Protein AF-A0A7S2AEM3-F1 (afdb_monomer)

InterPro domains:
  IPR011641 Tyrosine-protein kinase ephrin type A/B receptor-like [PF07699] (2-37)

Foldseek 3Di:
DKAAWQWAAQDPPDPDTDGAPPQWTAPGIRHHDNLRTKHAWQWHWPVPDPDSCCRPVPTHTDGQEPQWGDNMSPDAIKGDQQWAFADDDDDRHPGIDGDVVSNVGRITHHHD

Nearest PDB structures (foldseek):
  7n4y-assembly1_B  TM=7.695E-01  e=2.156E+00  Bos indicus x Bos taurus
  8gye-assembly1_A  TM=3.204E-01  e=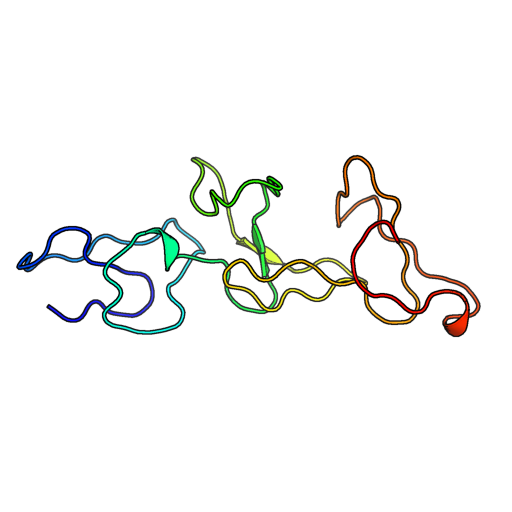6.723E-02  Homo sapiens
  6a3v-assembly4_H  TM=4.058E-01  e=2.219E-01  Homo sapiens
  7fh1-assembly1_B  TM=4.033E-01  e=2.486E-01  Homo sapiens
  6cpr-assembly1_D  TM=3.222E-01  e=1.257E-01  Homo sapiens

Structure (mmCIF, N/CA/C/O backbone):
data_AF-A0A7S2AEM3-F1
#
_entry.id   AF-A0A7S2AEM3-F1
#
loop_
_atom_site.group_PDB
_atom_site.id
_atom_site.type_symbol
_atom_site.label_atom_id
_atom_site.label_alt_id
_atom_site.label_comp_id
_atom_site.label_asym_id
_atom_site.label_entity_id
_atom_site.label_seq_id
_atom_site.pdbx_PDB_ins_code
_atom_site.Cartn_x
_atom_site.Cartn_y
_atom_site.Cartn_z
_atom_site.occupancy
_atom_site.B_iso_or_equiv
_atom_site.auth_seq_id
_atom_site.auth_comp_id
_atom_site.auth_asym_id
_atom_site.auth_atom_id
_atom_site.pdbx_PDB_model_num
ATOM 1 N N . THR A 1 1 ? -18.228 -6.827 19.629 1.00 70.88 1 THR A N 1
ATOM 2 C CA . THR A 1 1 ? -18.894 -6.186 18.475 1.00 70.88 1 THR A CA 1
ATOM 3 C C . THR A 1 1 ? -18.129 -6.481 17.200 1.00 70.88 1 THR A C 1
ATOM 5 O O . THR A 1 1 ? -16.915 -6.611 17.274 1.00 70.88 1 THR A O 1
ATOM 8 N N . ARG A 1 2 ? -18.798 -6.634 16.047 1.00 85.06 2 ARG A N 1
ATOM 9 C CA . ARG A 1 2 ? -18.120 -6.809 14.749 1.00 85.06 2 ARG A CA 1
ATOM 10 C C . ARG A 1 2 ? -17.947 -5.443 14.082 1.00 85.06 2 ARG A C 1
ATOM 12 O O . ARG A 1 2 ? -18.927 -4.872 13.612 1.00 85.06 2 ARG A O 1
ATOM 19 N N . CYS A 1 3 ? -16.722 -4.931 14.065 1.00 91.06 3 CYS A N 1
ATOM 20 C CA . CYS A 1 3 ? -16.404 -3.640 13.457 1.00 91.06 3 CYS A CA 1
ATOM 21 C C . CYS A 1 3 ? -16.512 -3.681 11.929 1.00 91.06 3 CYS A C 1
ATOM 23 O O . CYS A 1 3 ? -16.235 -4.712 11.311 1.00 91.06 3 CYS A O 1
ATOM 25 N N . GLN A 1 4 ? -16.968 -2.581 11.330 1.00 93.50 4 GLN A N 1
ATOM 26 C CA . GLN A 1 4 ? -17.113 -2.456 9.877 1.00 93.50 4 GLN A CA 1
ATOM 27 C C . GLN A 1 4 ? -15.746 -2.276 9.207 1.00 93.50 4 GLN A C 1
ATOM 29 O O . GLN A 1 4 ? -14.750 -2.004 9.879 1.00 93.50 4 GLN A O 1
ATOM 34 N N . VAL A 1 5 ? -15.701 -2.408 7.879 1.00 93.44 5 VAL A N 1
ATOM 35 C CA . VAL A 1 5 ? -14.482 -2.138 7.105 1.00 93.44 5 VAL A CA 1
ATOM 36 C C . VAL A 1 5 ? -13.973 -0.727 7.407 1.00 93.44 5 VAL A C 1
ATOM 38 O O . VAL A 1 5 ? -14.746 0.228 7.386 1.00 93.44 5 VAL A O 1
ATOM 41 N N . GLY A 1 6 ? -12.675 -0.610 7.687 1.00 92.06 6 GLY A N 1
ATOM 42 C CA . GLY A 1 6 ? -12.042 0.646 8.105 1.00 92.06 6 GLY A CA 1
ATOM 43 C C . GLY A 1 6 ? -12.068 0.893 9.611 1.00 92.06 6 GLY A C 1
ATOM 44 O O . GLY A 1 6 ? -11.731 1.988 10.057 1.00 92.06 6 GLY A O 1
ATOM 45 N N . SER A 1 7 ? -12.455 -0.111 10.400 1.00 93.12 7 SER A N 1
ATOM 46 C CA . SER A 1 7 ? -12.467 -0.024 11.855 1.00 93.12 7 SER A CA 1
ATOM 47 C C . SER A 1 7 ? -12.112 -1.353 12.519 1.00 93.12 7 SER A C 1
ATOM 49 O O . SER A 1 7 ? -12.348 -2.430 11.966 1.00 93.12 7 SER A O 1
ATOM 51 N N . TYR A 1 8 ? -11.566 -1.273 13.725 1.00 92.25 8 TYR A N 1
ATOM 52 C CA . TYR A 1 8 ? -11.130 -2.404 14.535 1.00 92.25 8 TYR A CA 1
ATOM 53 C C . TYR A 1 8 ? -11.549 -2.219 15.997 1.00 92.25 8 TYR A C 1
ATOM 55 O O . TYR A 1 8 ? -11.934 -1.129 16.41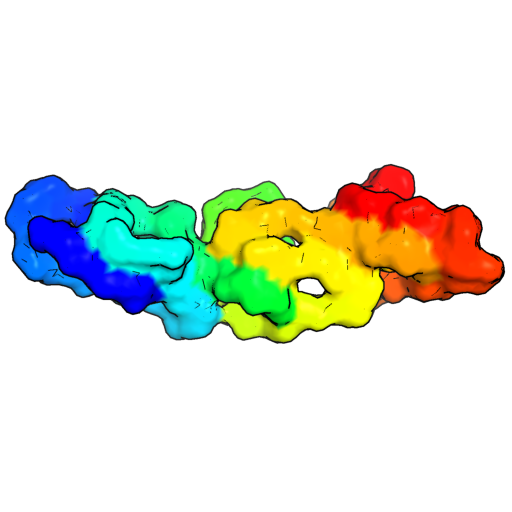5 1.00 92.25 8 TYR A O 1
ATOM 63 N N . VAL A 1 9 ? -11.492 -3.289 16.786 1.00 93.00 9 VAL A N 1
ATOM 64 C CA . VAL A 1 9 ? -11.739 -3.251 18.233 1.00 93.00 9 VAL A CA 1
ATOM 65 C C . VAL A 1 9 ? -10.507 -3.734 18.988 1.00 93.00 9 VAL A C 1
ATOM 67 O O . VAL A 1 9 ? -10.161 -4.902 18.927 1.00 93.00 9 VAL A O 1
ATOM 70 N N . ASP A 1 10 ? -9.825 -2.858 19.711 1.00 88.50 10 ASP A N 1
ATOM 71 C CA . ASP A 1 10 ? -8.576 -3.199 20.407 1.00 88.50 10 ASP A CA 1
ATOM 72 C C . ASP A 1 10 ? -8.785 -3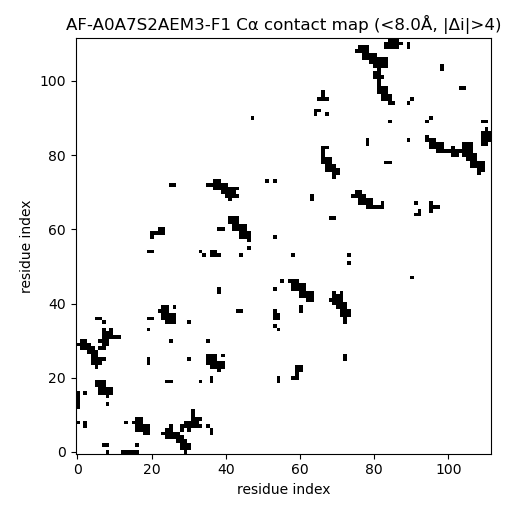.836 21.786 1.00 88.50 10 ASP A C 1
ATOM 74 O O . ASP A 1 10 ? -7.879 -4.468 22.325 1.00 88.50 10 ASP A O 1
ATOM 78 N N . VAL A 1 11 ? -9.982 -3.692 22.361 1.00 88.62 11 VAL A N 1
ATOM 79 C CA . VAL A 1 11 ? -10.324 -4.251 23.672 1.00 88.62 11 VAL A CA 1
ATOM 80 C C . VAL A 1 11 ? -11.425 -5.293 23.531 1.00 88.62 11 VAL A C 1
ATOM 82 O O . VAL A 1 11 ? -12.535 -5.012 23.074 1.00 88.62 11 VAL A O 1
ATOM 85 N N . VAL A 1 12 ? -11.141 -6.518 23.972 1.00 83.50 12 VAL A N 1
ATOM 86 C CA . VAL A 1 12 ? -12.129 -7.603 23.989 1.00 83.50 12 VAL A CA 1
ATOM 87 C C . VAL A 1 12 ? -13.335 -7.188 24.833 1.00 83.50 12 VAL A C 1
ATOM 89 O O . VAL A 1 12 ? -13.199 -6.801 25.989 1.00 83.50 12 VAL A O 1
ATOM 92 N N . GLY A 1 13 ? -14.528 -7.279 24.247 1.00 81.94 13 GLY A N 1
ATOM 93 C CA . GLY A 1 13 ? -15.777 -6.892 24.907 1.00 81.94 13 GLY A CA 1
ATOM 94 C C . GLY A 1 13 ? -16.154 -5.416 24.755 1.00 81.94 13 GLY A C 1
ATOM 95 O O . GLY A 1 13 ? -17.254 -5.048 25.161 1.00 81.94 13 GLY A O 1
ATOM 96 N N . ALA A 1 14 ? -15.319 -4.585 24.122 1.00 85.69 14 ALA A N 1
ATOM 97 C CA . ALA A 1 14 ? -15.710 -3.220 23.799 1.00 85.69 14 ALA A CA 1
ATOM 98 C C . ALA A 1 14 ? -16.882 -3.187 22.802 1.00 85.69 14 ALA A C 1
ATOM 100 O O . ALA A 1 14 ? -17.013 -4.017 21.889 1.00 85.69 14 ALA A O 1
ATOM 101 N N . THR A 1 15 ? -17.760 -2.208 23.005 1.00 84.81 15 THR A N 1
ATOM 102 C CA . THR A 1 15 ? -18.914 -1.936 22.142 1.00 84.81 15 THR A CA 1
ATOM 103 C C . THR A 1 15 ? -18.578 -0.975 21.012 1.00 84.81 15 THR A C 1
ATOM 105 O O . THR A 1 15 ? -19.270 -0.981 19.996 1.00 84.81 15 THR A O 1
ATOM 108 N N . GLU A 1 16 ? -17.517 -0.189 21.178 1.00 90.50 16 GLU A N 1
ATOM 109 C CA . GLU A 1 16 ? -17.071 0.833 20.238 1.00 90.50 16 GLU A CA 1
ATOM 110 C C . GLU A 1 16 ? -15.915 0.328 19.373 1.00 90.50 16 GLU A C 1
ATOM 112 O O . GLU A 1 16 ? -15.076 -0.457 19.816 1.00 90.50 16 GLU A O 1
ATOM 117 N N . CYS A 1 17 ? -15.888 0.791 18.125 1.00 93.31 17 CYS A N 1
ATOM 118 C CA . CYS A 1 17 ? -14.839 0.484 17.163 1.00 93.31 17 CYS A CA 1
ATOM 119 C C . CYS A 1 17 ? -13.939 1.703 16.981 1.00 93.31 17 CYS A C 1
ATOM 121 O O . CYS A 1 17 ? -14.425 2.821 16.801 1.00 93.31 17 CYS A O 1
ATOM 123 N N . LYS A 1 18 ? -12.630 1.474 16.969 1.00 93.19 18 LYS A N 1
ATOM 124 C CA . LYS A 1 18 ? -11.630 2.464 16.586 1.00 93.19 18 LYS A CA 1
ATOM 125 C C . LYS A 1 18 ? -11.499 2.500 15.071 1.00 93.19 18 LYS A C 1
ATOM 127 O O . LYS A 1 18 ? -11.528 1.463 14.414 1.00 93.19 18 LYS A O 1
ATOM 132 N N . LEU A 1 19 ? -11.378 3.698 14.513 1.00 93.44 19 LEU A N 1
ATOM 133 C CA . LEU A 1 19 ? -11.164 3.887 13.081 1.00 93.44 19 LEU A CA 1
ATOM 134 C C . LEU A 1 19 ? -9.687 3.682 12.734 1.00 93.44 19 LEU A C 1
ATOM 136 O O . LEU A 1 19 ? -8.807 4.021 13.528 1.00 93.44 19 LEU A O 1
ATOM 140 N N . CYS A 1 20 ? -9.429 3.165 11.536 1.00 91.94 20 CYS A N 1
ATOM 141 C CA . CYS A 1 20 ? -8.110 3.270 10.917 1.00 91.94 20 CYS A CA 1
ATOM 142 C C . CYS A 1 20 ? -7.767 4.742 10.631 1.00 91.94 20 CYS A C 1
ATOM 144 O O . CYS A 1 20 ? -8.655 5.604 10.600 1.00 91.94 20 CYS A O 1
ATOM 146 N N . LEU A 1 21 ? -6.489 5.037 10.374 1.00 90.19 21 LEU A N 1
ATOM 147 C CA . LEU A 1 21 ? -6.098 6.351 9.871 1.00 90.19 21 LEU A CA 1
ATOM 148 C C . LEU A 1 21 ? -6.840 6.690 8.565 1.00 90.19 21 LEU A C 1
ATOM 150 O O . LEU A 1 21 ? -7.203 5.790 7.799 1.00 90.19 21 LEU A O 1
ATOM 154 N N . PRO A 1 22 ? -7.047 7.986 8.265 1.00 88.19 22 PRO A N 1
ATOM 155 C CA . PRO A 1 22 ? -7.617 8.407 6.991 1.00 88.19 22 PRO A CA 1
ATOM 156 C C . PRO A 1 22 ? -6.881 7.756 5.816 1.00 88.19 22 PRO A C 1
ATOM 158 O O . PRO A 1 22 ? -5.658 7.697 5.829 1.00 88.19 22 PRO A O 1
ATOM 161 N N . THR A 1 23 ? -7.623 7.305 4.79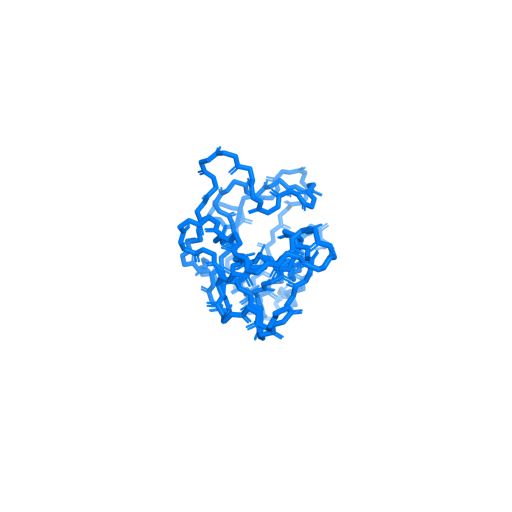9 1.00 90.62 23 THR A N 1
ATOM 162 C CA . THR A 1 23 ? -7.156 6.551 3.606 1.00 90.62 23 THR A CA 1
ATOM 163 C C . THR A 1 23 ? -6.799 5.075 3.818 1.00 90.62 23 THR A C 1
ATOM 165 O O . THR A 1 23 ? -6.773 4.323 2.842 1.00 90.62 23 THR A O 1
ATOM 168 N N . PHE A 1 24 ? -6.636 4.628 5.063 1.00 91.62 24 PHE A N 1
ATOM 169 C CA . PHE A 1 24 ? -6.456 3.216 5.391 1.00 91.62 24 PHE A CA 1
ATOM 170 C C . PHE A 1 24 ? -7.793 2.530 5.615 1.00 91.62 24 PHE A C 1
ATOM 172 O O . PHE A 1 24 ? -8.803 3.153 5.958 1.00 91.62 24 PHE A O 1
ATOM 179 N N . LYS A 1 25 ? -7.801 1.213 5.437 1.00 92.88 25 LYS A N 1
ATOM 180 C CA . LYS A 1 25 ? -8.962 0.393 5.762 1.00 92.88 25 LYS A CA 1
ATOM 181 C C . LYS A 1 25 ? -8.539 -0.977 6.259 1.00 92.88 25 LYS A C 1
ATOM 183 O O . LYS A 1 25 ? -7.394 -1.373 6.096 1.00 92.88 25 LYS A O 1
ATOM 188 N N . THR A 1 26 ? -9.480 -1.709 6.833 1.00 92.50 26 THR A N 1
ATOM 189 C CA . THR A 1 26 ? -9.315 -3.140 7.093 1.00 92.50 26 THR A CA 1
ATOM 190 C C . THR A 1 26 ? -9.698 -3.950 5.855 1.00 92.50 26 THR A C 1
ATOM 192 O O . THR A 1 26 ? -10.504 -3.498 5.040 1.00 92.50 26 THR A O 1
ATOM 195 N N . GLU A 1 27 ? -9.140 -5.148 5.687 1.00 90.69 27 GLU A N 1
ATOM 196 C CA . GLU A 1 27 ? -9.459 -6.018 4.536 1.00 90.69 27 GLU A CA 1
ATOM 197 C C . GLU A 1 27 ? -10.916 -6.516 4.578 1.00 90.69 27 GLU A C 1
ATOM 199 O O . GLU A 1 27 ? -11.552 -6.791 3.562 1.00 90.69 27 GLU A O 1
ATOM 204 N N . GLY A 1 28 ? -11.491 -6.538 5.775 1.00 90.25 28 GLY A N 1
ATOM 205 C CA . GLY A 1 28 ? -12.835 -7.017 6.055 1.00 90.25 28 GLY A CA 1
ATOM 206 C C . GLY A 1 28 ? -13.366 -6.484 7.384 1.00 90.25 28 GLY A C 1
ATOM 207 O O . GLY A 1 28 ? -12.966 -5.424 7.864 1.00 90.25 28 GLY A O 1
ATOM 208 N N . THR A 1 29 ? -14.286 -7.224 7.992 1.00 92.44 29 THR A N 1
ATOM 209 C CA . THR A 1 29 ? -15.009 -6.808 9.204 1.00 92.44 29 THR A CA 1
ATOM 210 C C . THR A 1 29 ? -14.636 -7.660 10.412 1.00 92.44 29 THR A C 1
ATOM 212 O O . THR A 1 29 ? -14.359 -8.849 10.276 1.00 92.44 29 THR A O 1
ATOM 215 N N . GLY A 1 30 ? -14.742 -7.086 11.611 1.00 90.69 30 GLY A N 1
ATOM 216 C CA . GLY A 1 30 ? -14.521 -7.800 12.872 1.00 90.69 30 GLY A CA 1
ATOM 217 C C . GLY A 1 30 ? -13.064 -7.895 13.312 1.00 90.69 30 GLY A C 1
ATOM 218 O O . GLY A 1 30 ? -12.756 -8.733 14.152 1.00 90.69 30 GLY A O 1
ATOM 219 N N . TYR A 1 31 ? -12.186 -7.056 12.765 1.00 91.88 31 TYR A N 1
ATOM 220 C CA . TYR A 1 31 ? -10.792 -7.017 13.186 1.00 91.88 31 TYR A CA 1
ATOM 221 C C . TYR A 1 31 ? -10.645 -6.506 14.609 1.00 91.88 31 TYR A C 1
ATOM 223 O O . TYR A 1 31 ? -11.365 -5.603 15.039 1.00 91.88 31 TYR A O 1
ATOM 231 N N . THR A 1 32 ? -9.682 -7.088 15.318 1.00 91.25 32 THR A N 1
ATOM 23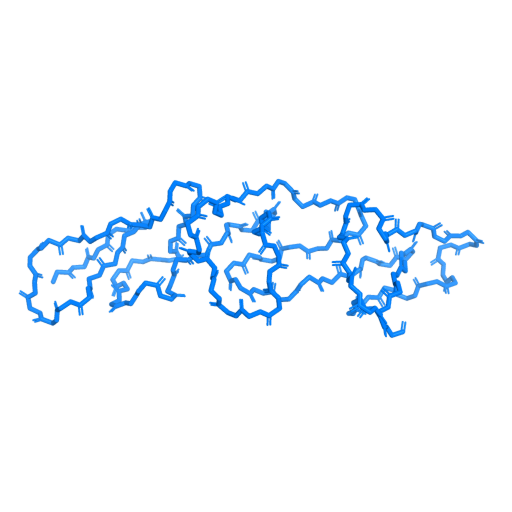2 C CA . THR A 1 32 ? -9.429 -6.802 16.731 1.00 91.25 32 THR A CA 1
ATOM 233 C C . THR A 1 32 ? -8.061 -6.165 16.989 1.00 91.25 32 THR A C 1
ATOM 235 O O . THR A 1 32 ? -7.603 -6.119 18.124 1.00 91.25 32 THR A O 1
ATOM 238 N N . SER A 1 33 ? -7.368 -5.730 15.937 1.00 88.56 33 SER A N 1
ATOM 239 C CA . SER A 1 33 ? -6.077 -5.049 16.043 1.00 88.56 33 SER A CA 1
ATOM 240 C C . SER A 1 33 ? -5.985 -3.927 15.021 1.00 88.56 33 SER A C 1
ATOM 242 O O . SER A 1 33 ? -6.583 -4.013 13.945 1.00 88.56 33 SER A O 1
ATOM 244 N N . ILE A 1 34 ? -5.204 -2.905 15.363 1.00 87.12 34 ILE A N 1
ATOM 245 C CA . ILE A 1 34 ? -4.816 -1.825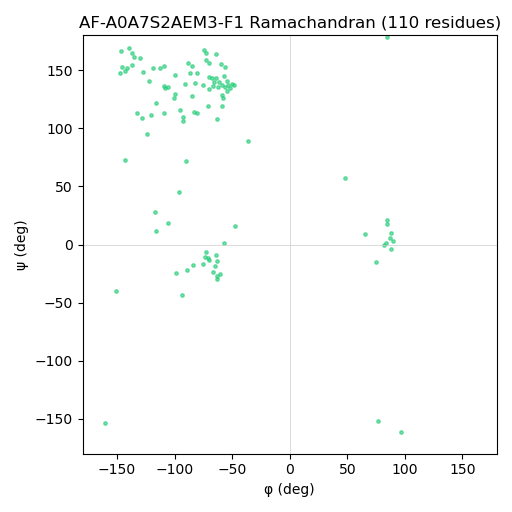 14.459 1.00 87.12 34 ILE A CA 1
ATOM 246 C C . ILE A 1 34 ? -3.972 -2.340 13.288 1.00 87.12 34 ILE A C 1
ATOM 248 O O . ILE A 1 34 ? -4.066 -1.786 12.201 1.00 87.12 34 ILE A O 1
ATOM 252 N N . ASP A 1 35 ? -3.244 -3.446 13.463 1.00 85.44 35 ASP A N 1
ATOM 253 C CA . ASP A 1 35 ? -2.407 -4.057 12.414 1.00 85.44 35 ASP A CA 1
ATOM 254 C C . ASP A 1 35 ? -3.229 -4.54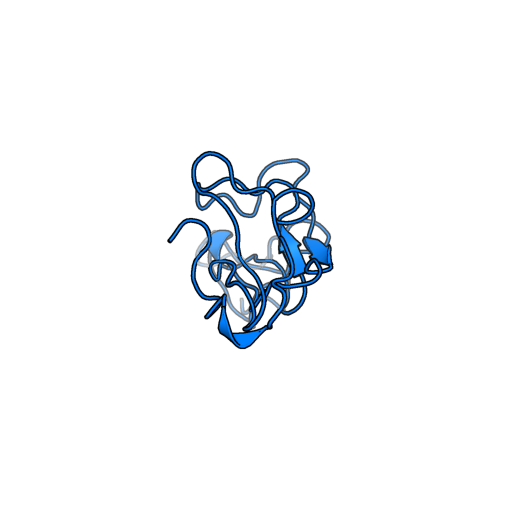8 11.211 1.00 85.44 35 ASP A C 1
ATOM 256 O O . ASP A 1 35 ? -2.698 -4.851 10.150 1.00 85.44 35 ASP A O 1
ATOM 260 N N . ALA A 1 36 ? -4.552 -4.632 11.367 1.00 88.06 36 ALA A N 1
ATOM 261 C CA . ALA A 1 36 ? -5.464 -4.919 10.273 1.00 88.06 36 ALA A CA 1
ATOM 262 C C . ALA A 1 36 ? -5.685 -3.729 9.329 1.00 88.06 36 ALA A C 1
ATOM 264 O O . ALA A 1 36 ? -6.247 -3.907 8.247 1.00 88.06 36 ALA A O 1
ATOM 265 N N . CYS A 1 37 ? -5.337 -2.515 9.758 1.00 90.25 37 CYS A N 1
ATOM 266 C CA . CYS A 1 37 ? -5.463 -1.298 8.975 1.00 90.25 37 CYS A CA 1
ATOM 267 C C . CYS A 1 37 ? -4.292 -1.191 8.002 1.00 90.25 37 CYS A C 1
ATOM 269 O O . CYS A 1 37 ? -3.156 -0.962 8.400 1.00 90.25 37 CYS A O 1
ATOM 271 N N . GLY A 1 38 ? -4.591 -1.295 6.713 1.00 89.94 38 GLY A N 1
ATOM 272 C CA . GLY A 1 38 ? -3.597 -1.215 5.656 1.00 89.94 38 GLY A CA 1
ATOM 273 C C . GLY A 1 38 ? -4.091 -0.415 4.461 1.00 89.94 38 GLY A C 1
ATOM 274 O O . GLY A 1 38 ? -5.271 -0.054 4.352 1.00 89.94 38 GLY A O 1
ATOM 275 N N . CYS A 1 39 ? -3.163 -0.113 3.557 1.00 91.19 39 CYS A N 1
ATOM 276 C CA . CYS A 1 39 ? -3.514 0.577 2.330 1.00 91.19 39 CYS A CA 1
ATOM 277 C C . CYS A 1 39 ? -4.319 -0.332 1.401 1.00 91.19 39 CYS A C 1
ATOM 279 O O . CYS A 1 39 ? -3.951 -1.491 1.213 1.00 91.19 39 CYS A O 1
ATOM 281 N N . PRO A 1 40 ? -5.423 0.152 0.809 1.00 92.19 40 PRO A N 1
ATOM 282 C CA . PRO A 1 40 ? -6.184 -0.636 -0.146 1.00 92.19 40 PRO A CA 1
ATOM 283 C C . PRO A 1 40 ? -5.325 -1.048 -1.349 1.00 92.19 40 PRO A C 1
ATOM 285 O O . PRO A 1 40 ? -4.374 -0.357 -1.719 1.00 92.19 40 PRO A O 1
ATOM 288 N N . GLN A 1 41 ? -5.715 -2.141 -2.008 1.00 91.62 41 GLN A N 1
ATOM 289 C CA . GLN A 1 41 ? -5.112 -2.556 -3.275 1.00 91.62 41 GLN A CA 1
ATOM 290 C C . GLN A 1 41 ? -5.024 -1.382 -4.267 1.00 91.62 41 GLN A C 1
ATOM 292 O O . GLN A 1 41 ? -5.959 -0.588 -4.401 1.00 91.62 41 GLN A O 1
ATOM 297 N N . GLY A 1 42 ? -3.888 -1.281 -4.960 1.00 90.94 42 GLY A N 1
ATOM 298 C CA . GLY A 1 42 ? -3.580 -0.183 -5.878 1.00 90.94 42 GLY A CA 1
ATOM 299 C C . GLY A 1 42 ? -3.008 1.065 -5.201 1.00 90.94 42 GLY A C 1
ATOM 300 O O . GLY A 1 42 ? -2.703 2.036 -5.894 1.00 90.94 42 GLY A O 1
ATOM 301 N N . THR A 1 43 ? -2.816 1.041 -3.882 1.00 90.75 43 THR A N 1
ATOM 302 C CA . THR A 1 43 ? -2.151 2.106 -3.123 1.00 90.75 43 THR A CA 1
ATOM 303 C C . THR A 1 43 ? -1.072 1.542 -2.209 1.00 90.75 43 THR A C 1
ATOM 305 O O . THR A 1 43 ? -1.076 0.352 -1.893 1.00 90.75 43 THR A O 1
ATOM 308 N N . TYR A 1 44 ? -0.147 2.397 -1.791 1.00 86.56 44 TYR A N 1
ATOM 309 C CA . TYR A 1 44 ? 0.897 2.067 -0.830 1.00 86.56 44 TYR A CA 1
ATOM 310 C C . TYR A 1 44 ? 1.037 3.180 0.209 1.00 86.56 44 TYR A C 1
ATOM 312 O O . TYR A 1 44 ? 0.573 4.302 -0.003 1.00 86.56 44 TYR A O 1
ATOM 320 N N . ASN A 1 45 ? 1.664 2.861 1.336 1.00 86.69 45 ASN A N 1
ATOM 321 C CA . ASN A 1 45 ? 1.917 3.824 2.397 1.00 86.69 45 ASN A CA 1
ATOM 322 C C . ASN A 1 45 ? 2.999 4.822 1.959 1.00 86.69 45 ASN A C 1
ATOM 324 O O . ASN A 1 45 ? 4.130 4.427 1.703 1.00 86.69 45 ASN A O 1
ATOM 328 N N . SER A 1 46 ? 2.674 6.115 1.895 1.00 81.56 46 SER A N 1
ATOM 329 C CA . SER A 1 46 ? 3.601 7.171 1.467 1.00 81.56 46 SER A CA 1
ATOM 330 C C . SER A 1 46 ? 4.847 7.298 2.341 1.00 81.56 46 SER A C 1
ATOM 332 O O . SER A 1 46 ? 5.865 7.801 1.879 1.00 81.56 46 SER A O 1
ATOM 334 N N . GLN A 1 47 ? 4.769 6.880 3.603 1.00 76.94 47 GLN A N 1
ATOM 335 C CA . GLN A 1 47 ? 5.895 6.870 4.528 1.00 76.94 47 GLN A CA 1
ATOM 336 C C . GLN A 1 47 ? 6.542 5.490 4.566 1.00 76.94 47 GLN A C 1
ATOM 338 O O . GLN A 1 47 ? 6.784 5.003 5.662 1.00 76.94 47 GLN A O 1
ATOM 343 N N . LEU A 1 48 ? 6.763 4.866 3.395 1.00 63.44 48 LEU A N 1
ATOM 344 C CA . LEU A 1 48 ? 7.421 3.565 3.221 1.00 63.44 48 LEU A CA 1
ATOM 345 C C . LEU A 1 48 ? 8.556 3.378 4.220 1.00 63.44 48 LEU A C 1
ATOM 347 O O . LEU A 1 48 ? 9.714 3.704 3.971 1.00 63.44 48 LEU A O 1
ATOM 351 N N . SER A 1 49 ? 8.204 2.837 5.370 1.00 52.12 49 SER A N 1
ATOM 352 C CA . SER A 1 49 ? 9.153 2.379 6.335 1.00 52.12 49 SER A CA 1
ATOM 353 C C . SER A 1 49 ? 9.167 0.891 6.113 1.00 52.12 49 SER A C 1
ATOM 355 O O . SER A 1 49 ? 8.134 0.229 6.169 1.00 52.12 49 SER A O 1
ATOM 357 N N . SER A 1 50 ? 10.351 0.340 5.891 1.00 45.69 50 SER A N 1
ATOM 358 C CA . SER A 1 50 ? 10.596 -1.103 5.926 1.00 45.69 50 SER A CA 1
ATOM 359 C C . SER A 1 50 ? 10.205 -1.742 7.275 1.00 45.69 50 SER A C 1
ATOM 361 O O . SER A 1 50 ? 10.404 -2.937 7.480 1.00 45.69 50 SER A O 1
ATOM 363 N N . THR A 1 51 ? 9.684 -0.952 8.217 1.00 40.22 51 THR A N 1
ATOM 364 C CA . THR A 1 51 ? 9.076 -1.368 9.471 1.00 40.22 51 THR A CA 1
ATOM 365 C C . THR A 1 51 ? 7.558 -1.364 9.325 1.00 40.22 51 THR A C 1
ATOM 367 O O . THR A 1 51 ? 6.993 -0.352 8.932 1.00 40.22 51 THR A O 1
ATOM 370 N N . TYR A 1 52 ? 6.932 -2.470 9.719 1.00 46.91 52 TYR A N 1
ATOM 371 C CA . TYR A 1 52 ? 5.501 -2.808 9.786 1.00 46.91 52 TYR A CA 1
ATOM 372 C C . TYR A 1 52 ? 4.532 -1.784 10.438 1.00 46.91 52 TYR A C 1
ATOM 374 O O . TYR A 1 52 ? 3.412 -2.143 10.784 1.00 46.91 52 TYR A O 1
ATOM 382 N N . ASP A 1 53 ? 4.922 -0.526 10.635 1.00 57.88 53 ASP A N 1
ATOM 383 C CA . ASP A 1 53 ? 4.074 0.521 11.199 1.00 57.88 53 ASP A CA 1
ATOM 384 C C . ASP A 1 53 ? 3.314 1.238 10.076 1.00 57.88 53 ASP A C 1
ATOM 386 O O . ASP A 1 53 ? 3.591 2.377 9.694 1.00 57.88 53 ASP A O 1
ATOM 390 N N . ASP A 1 54 ? 2.337 0.532 9.507 1.00 62.88 54 ASP A N 1
ATOM 391 C CA . ASP A 1 54 ? 1.487 1.076 8.450 1.00 62.88 54 ASP A CA 1
ATOM 392 C C . ASP A 1 54 ? 0.624 2.254 8.929 1.00 62.88 54 ASP A C 1
ATOM 394 O O . ASP A 1 54 ? 0.001 2.928 8.116 1.00 62.88 54 ASP A O 1
ATOM 398 N N . GLN A 1 55 ? 0.580 2.532 10.236 1.00 69.00 55 GLN A N 1
ATOM 399 C CA . GLN A 1 55 ? -0.240 3.577 10.852 1.00 69.00 55 GLN A CA 1
ATOM 400 C C . GLN A 1 55 ? 0.576 4.679 11.547 1.00 69.00 55 GLN A C 1
ATOM 402 O O . GLN A 1 55 ? 0.075 5.336 12.465 1.00 69.00 55 GLN A O 1
ATOM 407 N N . ALA A 1 56 ? 1.803 4.935 11.085 1.00 72.25 56 ALA A N 1
ATOM 408 C CA . ALA A 1 56 ? 2.603 6.047 11.581 1.00 72.25 56 ALA A CA 1
ATOM 409 C C . ALA A 1 56 ? 1.867 7.391 11.413 1.00 72.25 56 ALA A C 1
ATOM 411 O O . ALA A 1 56 ? 1.149 7.629 10.436 1.00 72.25 56 ALA A O 1
ATOM 412 N N . ALA A 1 57 ? 2.050 8.312 12.363 1.00 69.00 57 ALA A N 1
ATOM 413 C CA . ALA A 1 57 ? 1.430 9.632 12.293 1.00 69.00 57 ALA A CA 1
ATOM 414 C C . ALA A 1 57 ? 1.858 10.371 11.007 1.00 69.00 57 ALA A C 1
ATOM 416 O O . ALA A 1 57 ? 3.037 10.640 10.780 1.00 69.00 57 ALA A O 1
ATOM 417 N N . GLY A 1 58 ? 0.879 10.700 10.159 1.00 74.88 58 GLY A N 1
ATOM 418 C CA . GLY A 1 58 ? 1.101 11.322 8.850 1.00 74.88 58 GLY A CA 1
ATOM 419 C C . GLY A 1 58 ? 1.287 10.337 7.691 1.00 74.88 58 GLY A C 1
ATOM 420 O O . GLY A 1 58 ? 1.575 10.781 6.579 1.00 74.88 58 GLY A O 1
ATOM 421 N N . ALA A 1 59 ? 1.174 9.026 7.920 1.00 82.00 59 ALA A N 1
ATOM 422 C CA . ALA A 1 59 ? 1.087 8.041 6.849 1.00 82.00 59 ALA A CA 1
ATOM 423 C C . ALA A 1 59 ? -0.226 8.236 6.078 1.00 82.00 59 ALA A C 1
ATOM 425 O O . ALA A 1 59 ? -1.276 8.510 6.666 1.00 82.00 59 ALA A O 1
ATOM 426 N N . THR A 1 60 ? -0.173 8.112 4.755 1.00 88.31 60 THR A N 1
ATOM 427 C CA . THR A 1 60 ? -1.348 8.161 3.882 1.00 88.31 60 THR A CA 1
ATOM 428 C C . THR A 1 60 ? -1.172 7.179 2.734 1.00 88.31 60 THR A C 1
ATOM 430 O O . THR A 1 60 ? -0.054 6.907 2.293 1.00 88.31 60 THR A O 1
ATOM 433 N N . CYS A 1 61 ? -2.277 6.633 2.248 1.00 90.62 61 CYS A N 1
ATOM 434 C CA . CYS A 1 61 ? -2.282 5.736 1.112 1.00 90.62 61 CYS A CA 1
ATOM 435 C C . CYS A 1 61 ? -2.283 6.542 -0.179 1.00 90.62 61 CYS A C 1
ATOM 437 O O . CYS A 1 61 ? -3.244 7.244 -0.505 1.00 90.62 61 CYS A O 1
ATOM 439 N N . VAL A 1 62 ? -1.192 6.422 -0.925 1.00 90.44 62 VAL A N 1
ATOM 440 C CA . VAL A 1 62 ? -0.992 7.098 -2.207 1.00 90.44 62 VAL A CA 1
ATOM 441 C C . VAL A 1 62 ? -1.045 6.092 -3.358 1.00 90.44 62 VAL A C 1
ATOM 443 O O . VAL A 1 62 ? -0.779 4.904 -3.148 1.00 90.44 62 VAL A O 1
ATOM 446 N N . PRO A 1 63 ? -1.417 6.522 -4.578 1.00 91.31 63 PRO A N 1
ATOM 447 C CA . PRO A 1 63 ? -1.504 5.630 -5.728 1.00 91.31 63 PRO A CA 1
ATOM 448 C C . PRO A 1 63 ? -0.203 4.870 -5.983 1.00 91.31 63 PRO A C 1
ATOM 450 O O . PRO A 1 63 ? 0.884 5.433 -5.883 1.00 91.31 63 PRO A O 1
ATOM 453 N N . CYS A 1 64 ? -0.327 3.599 -6.360 1.00 89.88 64 CYS A N 1
ATOM 454 C CA . CYS A 1 64 ? 0.815 2.774 -6.727 1.00 89.88 64 CYS A CA 1
ATOM 455 C C . CYS A 1 64 ? 1.579 3.402 -7.908 1.00 89.88 64 CYS A C 1
ATOM 457 O O . CYS A 1 64 ? 0.954 3.721 -8.928 1.00 89.88 64 CYS A O 1
ATOM 459 N N . PRO A 1 65 ? 2.906 3.575 -7.811 1.00 88.69 65 PRO A N 1
ATOM 460 C CA . PRO A 1 65 ? 3.678 4.201 -8.868 1.00 88.69 65 PRO A CA 1
ATOM 461 C C . PRO A 1 65 ? 3.822 3.277 -10.080 1.00 88.69 65 PRO A C 1
ATOM 463 O O . PRO A 1 65 ? 3.550 2.070 -10.050 1.00 88.69 65 PRO A O 1
ATOM 466 N N . LEU A 1 66 ? 4.234 3.870 -11.200 1.00 89.31 66 LEU A N 1
ATOM 467 C CA . LEU A 1 66 ? 4.436 3.130 -12.436 1.00 89.31 66 LEU A CA 1
ATOM 468 C C . LEU A 1 66 ? 5.524 2.065 -12.245 1.00 89.31 66 LEU A C 1
ATOM 470 O O . LEU A 1 66 ? 6.548 2.313 -11.628 1.00 89.31 66 LEU A O 1
ATOM 474 N N . GLY A 1 67 ? 5.313 0.882 -12.824 1.00 90.31 67 GLY A N 1
ATOM 475 C CA . GLY A 1 67 ? 6.303 -0.194 -12.761 1.00 90.31 67 GLY A CA 1
ATOM 476 C C . GLY A 1 67 ? 6.291 -1.009 -11.472 1.00 90.31 67 GLY A C 1
ATOM 477 O O . GLY A 1 67 ? 7.036 -1.976 -11.392 1.00 90.31 67 GLY A O 1
ATOM 478 N N . VAL A 1 68 ? 5.407 -0.692 -10.522 1.00 90.06 68 VAL A N 1
ATOM 479 C CA . VAL A 1 68 ? 5.248 -1.425 -9.260 1.00 90.06 68 VAL A CA 1
ATOM 480 C C . VAL A 1 68 ? 3.828 -2.002 -9.152 1.00 90.06 68 VAL A C 1
ATOM 482 O O . VAL A 1 68 ? 2.882 -1.489 -9.766 1.00 90.06 68 VAL A O 1
ATOM 485 N N . THR A 1 69 ? 3.664 -3.105 -8.425 1.00 90.94 69 THR A N 1
ATOM 486 C CA . THR A 1 69 ? 2.384 -3.660 -7.977 1.00 90.94 69 THR A CA 1
ATOM 487 C C . THR A 1 69 ? 2.235 -3.449 -6.475 1.00 90.94 69 THR A C 1
ATOM 489 O O . THR A 1 69 ? 3.161 -3.681 -5.698 1.00 90.94 69 THR A O 1
ATOM 492 N N . CYS A 1 70 ? 1.046 -2.998 -6.086 1.00 90.44 70 CYS A N 1
ATOM 493 C CA . CYS A 1 70 ? 0.669 -2.745 -4.706 1.00 90.44 70 CYS A CA 1
ATOM 494 C C . CYS A 1 70 ? -0.583 -3.572 -4.417 1.00 90.44 70 CYS A C 1
ATOM 496 O O . CYS A 1 70 ? -1.699 -3.148 -4.735 1.00 90.44 70 CYS A O 1
ATOM 498 N N . ASP A 1 71 ? -0.394 -4.765 -3.856 1.00 88.81 71 ASP A N 1
ATOM 499 C CA . ASP A 1 71 ? -1.501 -5.670 -3.524 1.00 88.81 71 ASP A CA 1
ATOM 500 C C . ASP A 1 71 ? -2.302 -5.190 -2.298 1.00 88.81 71 ASP A C 1
ATOM 502 O O . ASP A 1 71 ? -3.434 -5.620 -2.082 1.00 88.81 71 ASP A O 1
ATOM 506 N N . GLY A 1 72 ? -1.771 -4.190 -1.586 1.00 87.19 72 GLY A N 1
ATOM 507 C CA . GLY A 1 72 ? -2.393 -3.562 -0.424 1.00 87.19 72 GLY A CA 1
ATOM 508 C C . GLY A 1 72 ? -2.118 -4.325 0.870 1.00 87.19 72 GLY A C 1
ATOM 509 O O . GLY A 1 72 ? -1.453 -5.353 0.862 1.00 87.19 72 GLY A O 1
ATOM 510 N N . PHE A 1 73 ? -2.623 -3.801 1.986 1.00 84.88 73 PHE A N 1
ATOM 511 C CA . PHE A 1 73 ? -2.629 -4.455 3.300 1.00 84.88 73 PHE A CA 1
ATOM 512 C C . PHE A 1 73 ? -1.269 -5.043 3.707 1.00 84.88 73 PHE A C 1
ATOM 514 O O . PHE A 1 73 ? -1.143 -6.243 3.938 1.00 84.88 73 PHE A O 1
ATOM 521 N N . SER A 1 74 ? -0.240 -4.188 3.740 1.00 73.50 74 SER A N 1
ATOM 522 C CA . SER A 1 74 ? 1.139 -4.551 4.113 1.00 73.50 74 SER A CA 1
ATOM 523 C C . SER A 1 74 ? 1.834 -5.528 3.153 1.00 73.50 74 SER A C 1
ATOM 525 O O . SER A 1 74 ? 2.936 -6.000 3.439 1.00 73.50 74 SER A O 1
ATOM 527 N N . ALA A 1 75 ? 1.236 -5.828 1.994 1.00 82.50 75 ALA A N 1
ATOM 528 C CA . ALA A 1 75 ? 1.903 -6.615 0.972 1.00 82.50 75 ALA A CA 1
ATOM 529 C C . ALA A 1 75 ? 3.161 -5.884 0.464 1.00 82.50 75 ALA A C 1
ATOM 531 O O . ALA A 1 75 ? 3.110 -4.682 0.176 1.00 82.50 75 ALA A O 1
ATOM 532 N N . PRO A 1 76 ? 4.292 -6.596 0.316 1.00 80.12 76 PRO A N 1
ATOM 533 C CA . PRO A 1 76 ? 5.526 -5.996 -0.163 1.00 80.12 76 PRO A CA 1
ATOM 534 C C . PRO A 1 76 ? 5.374 -5.552 -1.618 1.00 80.12 76 PRO A C 1
ATOM 536 O O . PRO A 1 76 ? 4.889 -6.311 -2.460 1.00 80.12 76 PRO A O 1
ATOM 539 N N . LEU A 1 77 ? 5.866 -4.354 -1.929 1.00 84.94 77 LEU A N 1
ATOM 540 C CA . LEU A 1 77 ? 5.920 -3.840 -3.297 1.00 84.94 77 LEU A CA 1
ATOM 541 C C . LEU A 1 77 ? 6.683 -4.802 -4.219 1.00 84.94 77 LEU A C 1
ATOM 543 O O . LEU A 1 77 ? 7.761 -5.278 -3.859 1.00 84.94 77 LEU A O 1
ATOM 547 N N . GLN A 1 78 ? 6.147 -5.059 -5.415 1.00 87.94 78 GLN A N 1
ATOM 548 C CA . GLN A 1 78 ? 6.831 -5.845 -6.452 1.00 87.94 78 GLN A CA 1
ATOM 549 C C . GLN A 1 78 ? 6.982 -5.035 -7.734 1.00 87.94 78 GLN A C 1
ATOM 551 O O . G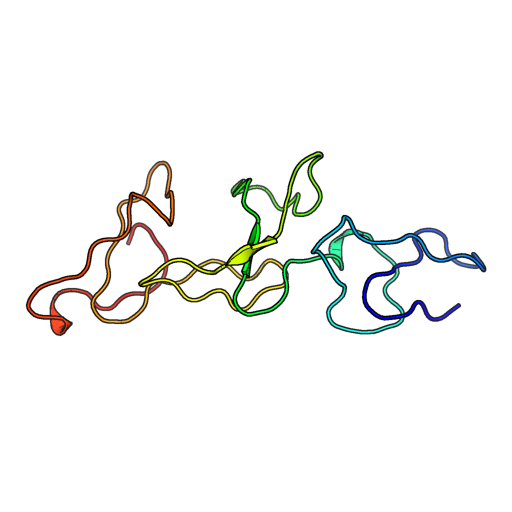LN A 1 78 ? 6.067 -4.336 -8.152 1.00 87.94 78 GLN A O 1
ATOM 556 N N . LEU A 1 79 ? 8.118 -5.154 -8.405 1.00 90.56 79 LEU A N 1
ATOM 557 C CA . LEU A 1 79 ? 8.346 -4.592 -9.728 1.00 90.56 79 LEU A CA 1
ATOM 558 C C . LEU A 1 79 ? 7.621 -5.430 -10.786 1.00 90.56 79 LEU A C 1
ATOM 560 O O . LEU A 1 79 ? 7.669 -6.662 -10.781 1.00 90.56 79 LEU A O 1
ATOM 564 N N . LYS A 1 80 ? 6.976 -4.753 -11.733 1.00 93.25 80 LYS A N 1
ATOM 565 C CA . LYS A 1 80 ? 6.391 -5.368 -12.928 1.00 93.25 80 LYS A CA 1
ATOM 566 C C . LYS A 1 80 ? 7.500 -5.848 -13.868 1.00 93.25 80 LYS A C 1
ATOM 568 O O . LYS A 1 80 ? 8.594 -5.289 -13.884 1.00 93.25 80 LYS A O 1
ATOM 573 N N . LEU A 1 81 ? 7.185 -6.824 -14.721 1.00 93.38 81 LEU A N 1
ATOM 574 C CA . LEU A 1 81 ? 8.051 -7.198 -15.845 1.00 93.38 81 LEU A CA 1
ATOM 575 C C . LEU A 1 81 ? 8.412 -5.951 -16.673 1.00 93.38 81 LEU A C 1
ATOM 577 O O . LEU A 1 81 ? 7.540 -5.128 -16.974 1.00 93.38 81 LEU A O 1
ATOM 581 N N . GLY A 1 82 ? 9.684 -5.811 -17.041 1.00 94.12 82 GLY A N 1
ATOM 582 C CA . GLY A 1 82 ? 10.199 -4.623 -17.721 1.00 94.12 82 GLY A CA 1
ATOM 583 C C . GLY A 1 82 ? 10.649 -3.497 -16.803 1.00 94.12 82 GLY A C 1
ATOM 584 O O . GLY A 1 82 ? 11.006 -2.441 -17.323 1.00 94.12 82 GLY A O 1
ATOM 585 N N . TYR A 1 83 ? 10.658 -3.700 -15.483 1.00 92.69 83 TYR A N 1
ATOM 586 C CA . TYR A 1 83 ? 11.107 -2.705 -14.511 1.00 92.69 83 TYR A CA 1
ATOM 587 C C . TYR A 1 83 ? 12.171 -3.257 -13.554 1.00 92.69 83 TYR A C 1
ATOM 589 O O . TYR A 1 83 ? 12.172 -4.443 -13.225 1.00 92.69 83 TYR A O 1
ATOM 597 N N . HIS A 1 84 ? 13.077 -2.384 -13.113 1.00 89.19 84 HIS A N 1
ATOM 598 C CA . HIS A 1 84 ? 14.150 -2.672 -12.156 1.00 89.19 84 HIS A CA 1
ATOM 599 C C . HIS A 1 84 ? 14.273 -1.540 -11.124 1.00 89.19 84 HIS A C 1
ATOM 601 O O . HIS A 1 84 ? 13.925 -0.398 -11.428 1.00 89.19 84 HIS A O 1
ATOM 607 N N . ALA A 1 85 ? 14.788 -1.855 -9.932 1.00 87.00 85 ALA A N 1
ATOM 608 C CA . ALA A 1 85 ? 15.116 -0.896 -8.880 1.00 87.00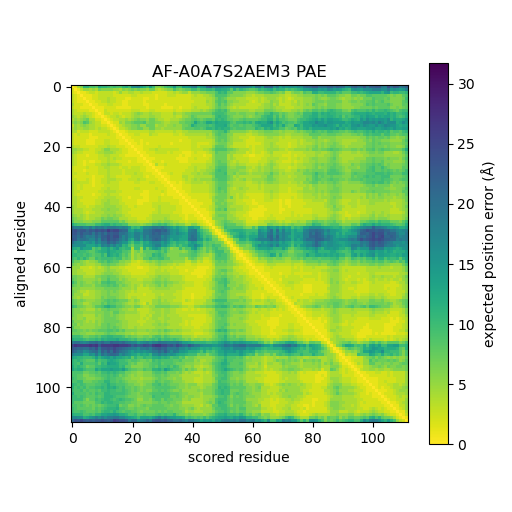 85 ALA A CA 1
ATOM 609 C C . ALA A 1 85 ? 16.333 -1.360 -8.061 1.00 87.00 85 ALA A C 1
ATOM 611 O O . ALA A 1 85 ? 16.501 -2.560 -7.840 1.00 87.00 85 ALA A O 1
ATOM 612 N N . GLN A 1 86 ? 17.151 -0.422 -7.570 1.00 72.19 86 GLN A N 1
ATOM 613 C CA . GLN A 1 86 ? 18.359 -0.706 -6.782 1.00 72.19 86 GLN A CA 1
ATOM 614 C C . GLN A 1 86 ? 18.042 -0.734 -5.276 1.00 72.19 86 GLN A C 1
ATOM 616 O O . GLN A 1 86 ? 17.313 0.119 -4.776 1.00 72.19 86 GLN A O 1
ATOM 621 N N . ALA A 1 87 ? 18.605 -1.700 -4.533 1.00 69.75 87 ALA A N 1
ATOM 622 C CA . ALA A 1 87 ? 18.415 -1.814 -3.082 1.00 69.75 87 ALA A CA 1
ATOM 623 C C . ALA A 1 87 ? 19.507 -1.099 -2.292 1.00 69.75 87 ALA A C 1
ATOM 625 O O . ALA A 1 87 ? 20.624 -1.594 -2.152 1.00 69.75 87 ALA A O 1
ATOM 626 N N . ALA A 1 88 ? 19.111 0.001 -1.669 1.00 58.66 88 ALA A N 1
ATOM 627 C CA . ALA A 1 88 ? 19.615 0.393 -0.355 1.00 58.66 88 ALA A CA 1
ATOM 628 C C . ALA A 1 88 ? 18.541 1.202 0.381 1.00 58.66 88 ALA A C 1
ATOM 630 O O . ALA A 1 88 ? 18.297 0.963 1.556 1.00 58.66 88 ALA A O 1
ATOM 631 N N . ASN A 1 89 ? 17.845 2.079 -0.349 1.00 63.56 89 ASN A N 1
ATOM 632 C CA . ASN A 1 89 ? 16.741 2.907 0.128 1.00 63.56 89 ASN A CA 1
ATOM 633 C C . ASN A 1 89 ? 15.701 3.025 -0.994 1.00 63.56 89 ASN A C 1
ATOM 635 O O . ASN A 1 89 ? 15.646 4.049 -1.654 1.00 63.56 89 ASN A O 1
ATOM 639 N N . PHE A 1 90 ? 14.963 1.947 -1.268 1.00 72.56 90 PHE A N 1
ATOM 640 C CA . PHE A 1 90 ? 14.031 1.897 -2.396 1.00 72.56 90 PHE A CA 1
ATOM 641 C C . PHE A 1 90 ? 12.903 2.928 -2.246 1.00 72.56 90 PHE A C 1
ATOM 643 O O . PHE A 1 90 ? 11.987 2.734 -1.443 1.00 72.56 90 PHE A O 1
ATOM 650 N N . ASP A 1 91 ? 12.948 3.981 -3.058 1.00 78.19 91 ASP A N 1
ATOM 651 C CA . ASP A 1 91 ? 11.823 4.873 -3.312 1.00 78.19 91 ASP A CA 1
ATOM 652 C C . ASP A 1 91 ? 11.110 4.414 -4.601 1.00 78.19 91 ASP A C 1
ATOM 654 O O . ASP A 1 91 ? 11.679 4.461 -5.695 1.00 78.19 91 ASP A O 1
ATOM 658 N N . PRO A 1 92 ? 9.847 3.963 -4.528 1.00 75.56 92 PRO A N 1
ATOM 659 C CA . PRO A 1 92 ? 9.147 3.402 -5.677 1.00 75.56 92 PRO A CA 1
ATOM 660 C C . PRO A 1 92 ? 8.741 4.466 -6.712 1.00 75.56 92 PRO A C 1
ATOM 662 O O . PRO A 1 92 ? 8.221 4.116 -7.771 1.00 75.56 92 PRO A O 1
ATOM 665 N N . VAL A 1 93 ? 8.931 5.753 -6.410 1.00 76.69 93 VAL A N 1
ATOM 666 C CA . VAL A 1 93 ? 8.661 6.884 -7.300 1.00 76.69 93 VAL A CA 1
ATOM 667 C C . VAL A 1 93 ? 9.919 7.278 -8.071 1.00 76.69 93 VAL A C 1
ATOM 669 O O . VAL A 1 93 ? 9.822 7.521 -9.275 1.00 76.69 93 VAL A O 1
ATOM 672 N N . SER A 1 94 ? 11.085 7.345 -7.418 1.00 80.88 94 SER A N 1
ATOM 673 C CA . SER A 1 94 ? 12.333 7.787 -8.067 1.00 80.88 94 SER A CA 1
ATOM 674 C C . SER A 1 94 ? 13.259 6.661 -8.521 1.00 80.88 94 SER A C 1
ATOM 676 O O . SER A 1 94 ? 14.022 6.866 -9.467 1.00 80.88 94 SER A O 1
ATOM 678 N N . ASP A 1 95 ? 13.179 5.482 -7.903 1.00 83.88 95 ASP A N 1
ATOM 679 C CA . ASP A 1 95 ? 14.174 4.414 -8.078 1.00 83.88 95 ASP A CA 1
ATOM 680 C C . ASP A 1 95 ? 13.663 3.261 -8.948 1.00 83.88 95 ASP A C 1
ATOM 682 O O . ASP A 1 95 ? 14.197 2.155 -8.908 1.00 83.88 95 ASP A O 1
ATOM 686 N N . VAL A 1 96 ? 12.610 3.496 -9.734 1.00 88.12 96 VAL A N 1
ATOM 687 C CA . VAL A 1 96 ? 12.018 2.499 -10.633 1.00 88.12 96 VAL A CA 1
ATOM 688 C C . VAL A 1 96 ? 12.316 2.866 -12.082 1.00 88.12 96 VAL A C 1
ATOM 690 O O . VAL A 1 96 ? 11.797 3.844 -12.623 1.00 88.12 96 VAL A O 1
ATOM 693 N N . TRP A 1 97 ? 13.116 2.036 -12.750 1.00 89.88 97 TRP A N 1
ATOM 694 C CA . TRP A 1 97 ? 13.504 2.234 -14.147 1.00 89.88 97 TRP A CA 1
ATOM 695 C C . TRP A 1 97 ? 12.838 1.221 -15.060 1.00 89.88 97 TRP A C 1
ATOM 697 O O . TRP A 1 97 ? 12.802 0.028 -14.768 1.00 89.88 97 TRP A O 1
ATOM 707 N N . LYS A 1 98 ? 12.347 1.702 -16.205 1.00 92.88 98 LYS A N 1
ATOM 708 C CA . LYS A 1 98 ? 11.841 0.851 -17.281 1.00 92.88 98 LYS A CA 1
ATOM 709 C C . LYS A 1 98 ? 12.991 0.401 -18.175 1.00 92.88 98 LYS A C 1
ATOM 711 O O . LYS A 1 98 ? 13.727 1.228 -18.711 1.00 92.88 98 LYS A O 1
ATOM 716 N N . CYS A 1 99 ? 13.097 -0.898 -18.396 1.00 93.12 99 CYS A N 1
ATOM 717 C CA . CYS A 1 99 ? 14.157 -1.487 -19.195 1.00 93.12 99 CYS A CA 1
ATOM 718 C C . CYS A 1 99 ? 13.803 -1.517 -20.681 1.00 93.12 99 CYS A C 1
ATOM 720 O O . CYS A 1 99 ? 12.638 -1.635 -21.072 1.00 93.12 99 CYS A O 1
ATOM 722 N N . THR A 1 100 ? 14.834 -1.383 -21.513 1.00 94.38 100 THR A N 1
ATOM 723 C CA . THR A 1 100 ? 14.747 -1.538 -22.966 1.00 94.38 100 THR A CA 1
ATOM 724 C C . THR A 1 100 ? 15.908 -2.437 -23.411 1.00 94.38 100 THR A C 1
ATOM 726 O O . THR A 1 100 ? 17.054 -2.010 -23.286 1.00 94.38 100 THR A O 1
ATOM 729 N N . PRO A 1 101 ? 15.647 -3.659 -23.909 1.00 93.62 101 PRO A N 1
ATOM 730 C CA . PRO A 1 101 ? 14.325 -4.255 -24.112 1.00 93.62 101 PRO A CA 1
ATOM 731 C C . PRO A 1 101 ? 13.646 -4.664 -22.777 1.00 93.62 101 PRO A C 1
ATOM 733 O O . PRO A 1 101 ? 14.328 -4.788 -21.759 1.00 93.62 101 PRO A O 1
ATOM 736 N N . PRO A 1 102 ? 12.307 -4.820 -22.727 1.00 90.56 102 PRO A N 1
ATOM 737 C CA . PRO A 1 102 ? 11.588 -5.092 -21.473 1.00 90.56 102 PRO A CA 1
ATOM 738 C C . PRO A 1 102 ? 11.958 -6.422 -20.798 1.00 90.56 102 PRO A C 1
ATOM 740 O O . PRO A 1 102 ? 11.913 -6.540 -19.581 1.00 90.56 102 PRO A O 1
ATOM 743 N N . ASP A 1 103 ? 12.346 -7.430 -21.566 1.00 93.19 103 ASP A N 1
ATOM 744 C CA . ASP A 1 103 ? 12.788 -8.736 -21.068 1.00 93.19 103 ASP A CA 1
ATOM 745 C C . ASP A 1 103 ? 14.160 -8.697 -20.377 1.00 93.19 103 ASP A C 1
ATOM 747 O O . ASP A 1 103 ? 14.506 -9.637 -19.664 1.00 93.19 103 ASP A O 1
ATOM 751 N N . ALA A 1 104 ? 14.908 -7.593 -20.497 1.00 92.06 104 ALA A N 1
ATOM 752 C CA . ALA A 1 104 ? 16.141 -7.383 -19.740 1.00 92.06 104 ALA A CA 1
ATOM 753 C C . ALA A 1 104 ? 15.903 -7.270 -18.222 1.00 92.06 104 ALA A C 1
ATOM 755 O O . ALA A 1 104 ? 16.843 -7.429 -17.446 1.00 92.06 104 ALA A O 1
ATOM 756 N N . CYS A 1 105 ? 14.662 -6.998 -17.797 1.00 92.38 105 CYS A N 1
ATOM 757 C CA . CYS A 1 105 ? 14.303 -6.843 -16.392 1.00 92.38 105 CYS A CA 1
ATOM 758 C C . CYS A 1 105 ? 13.105 -7.729 -16.041 1.00 92.38 105 CYS A C 1
ATOM 760 O O . CYS A 1 105 ? 11.980 -7.420 -16.445 1.00 92.38 105 CYS A O 1
ATOM 762 N N . PRO A 1 106 ? 13.308 -8.809 -15.265 1.00 90.44 106 PRO A N 1
ATOM 763 C CA . PRO A 1 106 ? 12.239 -9.747 -14.933 1.00 90.44 106 PRO A CA 1
ATOM 764 C C . PRO A 1 106 ? 11.184 -9.157 -13.980 1.00 90.44 106 PRO A C 1
ATOM 766 O O . PRO A 1 106 ? 10.105 -9.733 -13.845 1.00 90.44 106 PRO A O 1
ATOM 769 N N . GLY A 1 107 ? 11.463 -8.013 -13.344 1.00 90.44 107 GLY A N 1
ATOM 770 C CA . GLY A 1 107 ? 10.667 -7.483 -12.239 1.00 90.44 107 GLY A CA 1
ATOM 771 C C . GLY A 1 107 ? 10.946 -8.233 -10.931 1.00 90.44 107 GLY A C 1
ATOM 772 O O . GLY A 1 107 ? 12.032 -8.781 -10.743 1.00 90.44 107 GLY A O 1
ATOM 773 N N . GLY A 1 108 ? 9.958 -8.277 -10.034 1.00 88.75 108 GLY A N 1
ATOM 774 C CA . GLY A 1 108 ? 10.059 -8.935 -8.726 1.00 88.75 108 GLY A CA 1
ATOM 775 C C . GLY A 1 108 ? 10.415 -7.982 -7.578 1.00 88.75 108 GLY A C 1
ATOM 776 O O . GLY A 1 108 ? 10.213 -6.774 -7.697 1.00 88.75 108 GLY A O 1
ATOM 777 N N . PRO A 1 109 ? 10.905 -8.490 -6.436 1.00 85.75 109 PRO A N 1
ATOM 778 C CA . PRO A 1 109 ? 11.212 -7.649 -5.284 1.00 85.75 109 PRO A CA 1
ATOM 779 C C . PRO A 1 109 ? 12.249 -6.567 -5.635 1.00 85.75 109 PRO A C 1
ATOM 781 O O . PRO A 1 109 ? 13.238 -6.889 -6.300 1.00 85.75 109 PRO A O 1
ATOM 784 N N . PRO A 1 110 ? 12.073 -5.313 -5.181 1.00 80.06 110 PRO A N 1
ATOM 785 C CA . PRO A 1 110 ? 13.073 -4.267 -5.362 1.00 80.06 110 PRO A CA 1
ATOM 786 C C . PRO A 1 110 ? 14.445 -4.701 -4.844 1.00 80.06 110 PRO A C 1
ATOM 788 O O . PRO A 1 110 ? 14.544 -5.280 -3.758 1.00 80.06 110 PRO A O 1
ATOM 791 N N . GLY A 1 111 ? 15.506 -4.400 -5.600 1.00 68.38 111 GLY A N 1
ATOM 792 C CA . GLY A 1 111 ? 16.867 -4.619 -5.131 1.00 68.38 111 GLY A CA 1
ATOM 793 C C . GLY A 1 111 ? 17.470 -6.005 -5.311 1.00 68.38 111 GLY A C 1
ATOM 794 O O . GLY A 1 111 ? 18.408 -6.348 -4.589 1.00 68.38 111 GLY A O 1
ATOM 795 N N . ARG A 1 112 ? 16.937 -6.800 -6.238 1.00 56.28 112 ARG A N 1
ATOM 796 C CA . ARG A 1 112 ? 17.543 -8.058 -6.681 1.00 56.28 112 ARG A CA 1
ATOM 797 C C . ARG A 1 112 ? 18.004 -8.002 -8.128 1.00 56.28 112 ARG A C 1
ATOM 799 O O . ARG A 1 112 ? 17.417 -7.224 -8.914 1.00 56.28 112 ARG A O 1
#

pLDDT: mean 84.28, std 11.47, range [40.22, 94.38]

Secondary structure (DSSP, 8-state):
--PPTTEE--STT-SS-EEPPTT-EESSS---SGGGEEPPTTEEETT--SSS-TT-TT--EEEPPTTEE--STTPPPEEPTTEE--SSS--TTTS-EE-SSGGG---BSTT-

Solvent-accessible surface area (backbone atoms only — not comparable to full-atom values): 6300 Å² total; per-residue (Å²): 105,76,22,53,67,28,22,17,29,81,50,93,84,41,85,67,60,47,69,39,59,73,68,34,26,29,96,49,63,47,40,56,40,73,86,49,32,16,22,50,64,52,15,36,56,71,63,76,52,101,54,94,62,73,76,46,93,87,41,37,49,37,76,48,43,75,54,49,44,30,74,16,60,83,50,75,62,29,30,33,72,19,14,47,34,67,67,86,77,75,42,66,79,81,43,54,44,77,42,85,60,39,84,81,20,77,32,40,60,70,42,114

Sequence (112 aa):
TRCQVGSYVDVVGATECKLCLPTFKTEGTGYTSIDACGCPQGTYNSQLSSTYDDQAAGATCVPCPLGVTCDGFSAPLQLKLGYHAQAANFDPVSDVWKCTPPDACPGGPPGR

Mean predicted aligned error: 6.39 Å

Organism: NCBI:txid327968

Radius of gyration: 16.45 Å; Cα contacts (8 Å, |Δi|>4): 266; chains: 1; bounding box: 38×21×49 Å